Protein AF-A0A7J6PSD4-F1 (afdb_monomer_lite)

Sequence (149 aa):
MKTDYSGWWGWITFVVGRQPLLLIVFIVEVMTLPWEAFIIFFQCRVVAKNMYTNEMINFHRYGHFWRMMATGGLSGVDPEEGRGRVHREFRNPFDKGVKTNCLDFWLGHRENRRRVVAMSDTEKENLTERCALGDREMDQFSGDLHPHQ

Foldseek 3Di:
DDQDLPDPVSVVCCCVVPPVVVVVVVVVCVVCVVVVVVVVVVVLVCLQQLHDPVCVVCVVVDCLQWDFDFPDPDPDDDPPDPDRPTDIDGDDPRNPGRVVSNCCVVVVVNVVVVVLVPDDPVVSVVVSVVVVVVVVVVVVVVVVPDDDD

Secondary structure (DSSP, 8-state):
------SHHHHHHHHHHH-HHHHHHHHHHHHHHHHHHHHHHHHHHHHHTT--HHHHHSGGG-GGGEEEEEE---S---TTS---EEEEEE--TT---HHHHHHHHHTT-TTHHHHHHHS-HHHHHHHHHHHHHHHHHHHHHHHTT----

Radius of gyration: 27.26 Å; chains: 1; bounding box: 62×39×83 Å

Organism: Perkinsus olseni (NCBI:txid32597)

Structure (mmCIF, N/CA/C/O backbone):
data_AF-A0A7J6PSD4-F1
#
_entry.id   AF-A0A7J6PSD4-F1
#
loop_
_atom_site.group_PDB
_atom_site.id
_atom_site.type_symbol
_atom_site.label_atom_id
_atom_site.label_alt_id
_atom_site.label_comp_id
_atom_site.label_asym_id
_atom_site.label_entity_id
_atom_site.label_seq_id
_atom_site.pdbx_PDB_ins_code
_atom_site.Cartn_x
_atom_site.Cartn_y
_atom_site.Cartn_z
_atom_site.occupancy
_atom_site.B_iso_or_equiv
_atom_site.auth_seq_id
_atom_site.auth_comp_id
_atom_site.auth_asym_id
_atom_site.auth_atom_id
_atom_site.pdbx_PDB_model_num
ATOM 1 N N . MET A 1 1 ? -34.708 -3.750 39.331 1.00 53.19 1 MET A N 1
ATOM 2 C CA . MET A 1 1 ? -34.936 -3.550 37.884 1.00 53.19 1 MET A CA 1
ATOM 3 C C . MET A 1 1 ? -33.871 -4.362 37.154 1.00 53.19 1 MET A C 1
ATOM 5 O O . MET A 1 1 ? -32.698 -4.061 37.329 1.00 53.19 1 MET A O 1
ATOM 9 N N . LYS A 1 2 ? -34.230 -5.470 36.491 1.00 57.22 2 LYS A N 1
ATOM 10 C CA . LYS A 1 2 ? -33.269 -6.250 35.691 1.00 57.22 2 LYS A CA 1
ATOM 11 C C . LYS A 1 2 ? -33.124 -5.527 34.355 1.00 57.22 2 LYS A C 1
ATOM 13 O O . LYS A 1 2 ? -34.093 -5.448 33.611 1.00 57.22 2 LYS A O 1
ATOM 18 N N . THR A 1 3 ? -31.969 -4.928 34.107 1.00 66.12 3 THR A N 1
ATOM 19 C CA . THR A 1 3 ? -31.635 -4.372 32.798 1.00 66.12 3 THR A CA 1
ATOM 20 C C . THR A 1 3 ? -31.343 -5.534 31.860 1.00 66.12 3 THR A C 1
ATOM 22 O O . THR A 1 3 ? -30.405 -6.298 32.078 1.00 66.12 3 THR A O 1
ATOM 25 N N . ASP A 1 4 ? -32.207 -5.712 30.867 1.00 74.44 4 ASP A N 1
ATOM 26 C CA . ASP A 1 4 ? -32.045 -6.733 29.841 1.00 74.44 4 ASP A CA 1
ATOM 27 C C . ASP A 1 4 ? -30.996 -6.241 28.834 1.00 74.44 4 ASP A C 1
ATOM 29 O O . ASP A 1 4 ? -31.201 -5.243 28.141 1.00 74.44 4 ASP A O 1
ATOM 33 N N . TYR A 1 5 ? -29.833 -6.893 28.803 1.00 70.81 5 TYR A N 1
ATOM 34 C CA . TYR A 1 5 ? -28.690 -6.491 27.970 1.00 70.81 5 TYR A CA 1
ATOM 35 C C . TYR A 1 5 ? -28.578 -7.299 26.668 1.00 70.81 5 TYR A C 1
ATOM 37 O O . TYR A 1 5 ? -27.545 -7.269 26.008 1.00 70.81 5 TYR A O 1
ATOM 45 N N . SER A 1 6 ? -29.625 -8.039 26.298 1.00 81.12 6 SER A N 1
ATOM 46 C CA . SER A 1 6 ? -29.607 -8.985 25.174 1.00 81.12 6 SER A CA 1
ATOM 47 C C . SER A 1 6 ? -29.563 -8.326 23.788 1.00 81.12 6 SER A C 1
ATOM 49 O O . SER A 1 6 ? -29.225 -8.986 22.809 1.00 81.12 6 SER A O 1
ATOM 51 N N . GLY A 1 7 ? -29.866 -7.028 23.688 1.00 84.56 7 GLY A N 1
ATOM 52 C CA . GLY A 1 7 ? -29.807 -6.262 22.440 1.00 84.56 7 GLY A CA 1
ATOM 53 C C . GLY A 1 7 ? -28.544 -5.410 22.295 1.00 84.56 7 GLY A C 1
ATOM 54 O O . GLY A 1 7 ? -27.875 -5.090 23.275 1.00 84.56 7 GLY A O 1
ATOM 55 N N . TRP A 1 8 ? -28.273 -4.951 21.068 1.00 85.44 8 TRP A N 1
ATOM 56 C CA . TRP A 1 8 ? -27.168 -4.030 20.744 1.00 85.44 8 TRP A CA 1
ATOM 57 C C . TRP A 1 8 ? -27.182 -2.806 21.688 1.00 85.44 8 TRP A C 1
ATOM 59 O O . TRP A 1 8 ? -26.218 -2.534 22.395 1.00 85.44 8 TRP A O 1
ATOM 69 N N . TRP A 1 9 ? -28.328 -2.147 21.864 1.00 86.06 9 TRP A N 1
ATOM 70 C CA . TRP A 1 9 ? -28.460 -1.028 22.811 1.00 86.06 9 TRP A CA 1
ATOM 71 C C . TRP A 1 9 ? -28.160 -1.398 24.276 1.00 86.06 9 TRP A C 1
ATOM 73 O O . TRP A 1 9 ? -27.622 -0.587 25.033 1.00 86.06 9 TRP A O 1
ATOM 83 N N . GLY A 1 10 ? -28.447 -2.639 24.670 1.00 86.12 10 GLY A N 1
ATOM 84 C CA . GLY A 1 10 ? -28.070 -3.187 25.970 1.00 86.12 10 GLY A CA 1
ATOM 85 C C . GLY A 1 10 ? -26.553 -3.288 26.123 1.00 86.12 10 GLY A C 1
ATOM 86 O O . GLY A 1 10 ? -25.994 -2.825 27.114 1.00 86.12 10 GLY A O 1
ATOM 87 N N . TRP A 1 11 ? -25.863 -3.798 25.106 1.00 84.44 11 TRP A N 1
ATOM 88 C CA . TRP A 1 11 ? -24.404 -3.847 25.105 1.00 84.44 11 TRP A CA 1
ATOM 89 C C . TRP A 1 11 ? -23.772 -2.445 25.206 1.00 84.44 11 TRP A C 1
ATOM 91 O O . TRP A 1 11 ? -22.890 -2.249 26.038 1.00 84.44 11 TRP A O 1
ATOM 101 N N . ILE A 1 12 ? -24.270 -1.443 24.461 1.00 84.94 12 ILE A N 1
ATOM 102 C CA . ILE A 1 12 ? -23.753 -0.052 24.533 1.00 84.94 12 ILE A CA 1
ATOM 103 C C . ILE A 1 12 ? -23.862 0.491 25.949 1.00 84.94 12 ILE A C 1
ATOM 105 O O . ILE A 1 12 ? -22.893 0.989 26.518 1.00 84.94 12 ILE A O 1
ATOM 109 N N . THR A 1 13 ? -25.060 0.402 26.522 1.00 85.56 13 THR A N 1
ATOM 110 C CA . THR A 1 13 ? -25.341 0.954 27.850 1.00 85.56 13 THR A CA 1
ATOM 111 C C . THR A 1 13 ? -24.556 0.230 28.943 1.00 85.56 13 THR A C 1
ATOM 113 O O . THR A 1 13 ? -24.109 0.867 29.898 1.00 85.56 13 THR A O 1
ATOM 116 N N . PHE A 1 14 ? -24.312 -1.074 28.784 1.00 85.25 14 PHE A N 1
ATOM 117 C CA . PHE A 1 14 ? -23.437 -1.846 29.662 1.00 85.25 14 PHE A CA 1
ATOM 118 C C . PHE A 1 14 ? -21.975 -1.387 29.576 1.00 85.25 14 PHE A C 1
ATOM 120 O O . PHE A 1 14 ? -21.363 -1.117 30.610 1.00 85.25 14 PHE A O 1
ATOM 127 N N . VAL A 1 15 ? -21.425 -1.258 28.365 1.00 85.94 15 VAL A N 1
ATOM 128 C CA . VAL A 1 15 ? -20.028 -0.851 28.144 1.00 85.94 15 VAL A CA 1
ATOM 129 C C . VAL A 1 15 ? -19.780 0.567 28.656 1.00 85.94 15 VAL A C 1
ATOM 131 O O . VAL A 1 15 ? -18.850 0.780 29.433 1.00 85.94 15 VAL A O 1
ATOM 134 N N . VAL A 1 16 ? -20.654 1.517 28.311 1.00 85.56 16 VAL A N 1
ATOM 135 C CA . VAL A 1 16 ? -20.557 2.914 28.767 1.00 85.56 16 VAL A CA 1
ATOM 136 C C . VAL A 1 16 ? -20.688 3.011 30.290 1.00 85.56 16 VAL A C 1
ATOM 138 O O . VAL A 1 16 ? -19.944 3.752 30.926 1.00 85.56 16 VAL A O 1
ATOM 141 N N . GLY A 1 17 ? -21.619 2.262 30.889 1.00 86.25 17 GLY A N 1
ATOM 142 C CA . GLY A 1 17 ? -21.922 2.373 32.316 1.00 86.25 17 GLY A CA 1
ATOM 143 C C . GLY A 1 17 ? -20.980 1.602 33.244 1.00 86.25 17 GLY A C 1
ATOM 144 O O . GLY A 1 17 ? -20.852 1.970 34.410 1.00 86.25 17 GLY A O 1
ATOM 145 N N . ARG A 1 18 ? -20.347 0.518 32.774 1.00 87.81 18 ARG A N 1
ATOM 146 C CA . ARG A 1 18 ? -19.558 -0.384 33.636 1.00 87.81 18 ARG A CA 1
ATOM 147 C C . ARG A 1 18 ? -18.109 -0.579 33.221 1.00 87.81 18 ARG A C 1
ATOM 149 O O . ARG A 1 18 ? -17.328 -1.053 34.042 1.00 87.81 18 ARG A O 1
ATOM 156 N N . GLN A 1 19 ? -17.737 -0.250 31.986 1.00 89.62 19 GLN A N 1
ATOM 157 C CA . GLN A 1 19 ? -16.403 -0.538 31.452 1.00 89.62 19 GLN A CA 1
ATOM 158 C C . GLN A 1 19 ? -15.846 0.655 30.655 1.00 89.62 19 GLN A C 1
ATOM 160 O O . GLN A 1 19 ? -15.624 0.547 29.448 1.00 89.62 19 GLN A O 1
ATOM 165 N N . PRO A 1 20 ? -15.549 1.792 31.320 1.00 88.12 20 PRO A N 1
ATOM 166 C CA . PRO A 1 20 ? -15.073 3.001 30.643 1.00 88.12 20 PRO A CA 1
ATOM 167 C C . PRO A 1 20 ? -13.737 2.794 29.914 1.00 88.12 20 PRO A C 1
ATOM 169 O O . PRO A 1 20 ? -13.503 3.402 28.875 1.00 88.12 20 PRO A O 1
ATOM 172 N N . LEU A 1 21 ? -12.876 1.893 30.402 1.00 92.12 21 LEU A N 1
ATOM 173 C CA . LEU A 1 21 ? -11.639 1.528 29.703 1.00 92.12 21 LEU A CA 1
ATOM 174 C C . LEU A 1 21 ? -11.916 0.854 28.354 1.00 92.12 21 LEU A C 1
ATOM 176 O O . LEU A 1 21 ? -11.249 1.166 27.373 1.00 92.12 21 LEU A O 1
ATOM 180 N N . LEU A 1 22 ? -12.918 -0.026 28.286 1.00 90.00 22 LEU A N 1
ATOM 181 C CA . LEU A 1 22 ? -13.288 -0.706 27.045 1.00 90.00 22 LEU A CA 1
ATOM 182 C C . LEU A 1 22 ? -13.881 0.282 26.033 1.00 90.00 22 LEU A C 1
ATOM 184 O O . LEU A 1 22 ? -13.601 0.175 24.844 1.00 90.00 22 LEU A O 1
ATOM 188 N N . LEU A 1 23 ? -14.621 1.288 26.511 1.00 88.69 23 LEU A N 1
ATOM 189 C CA . LEU A 1 23 ? -15.088 2.401 25.684 1.00 88.69 23 LEU A CA 1
ATOM 190 C C . LEU A 1 23 ? -13.919 3.196 25.080 1.00 88.69 23 LEU A C 1
ATOM 192 O O . LEU A 1 23 ? -13.942 3.496 23.892 1.00 88.69 23 LEU A O 1
ATOM 196 N N . ILE A 1 24 ? -12.893 3.521 25.876 1.00 92.75 24 ILE A N 1
ATOM 197 C CA . ILE A 1 24 ? -11.708 4.252 25.395 1.00 92.75 24 ILE A CA 1
ATOM 198 C C . ILE A 1 24 ? -10.971 3.435 24.334 1.00 92.75 24 ILE A C 1
ATOM 200 O O . ILE A 1 24 ? -10.664 3.970 23.274 1.00 92.75 24 ILE A O 1
ATOM 204 N N . VAL A 1 25 ? -10.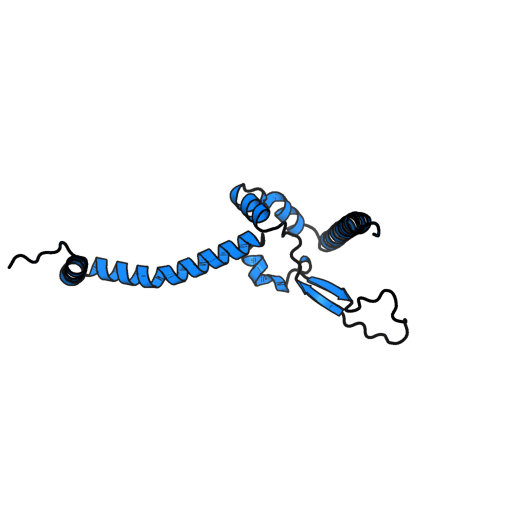733 2.145 24.590 1.00 94.81 25 VAL A N 1
ATOM 205 C CA . VAL A 1 25 ? -10.109 1.242 23.610 1.00 94.81 25 VAL A CA 1
ATOM 206 C C . VAL A 1 25 ? -10.932 1.201 22.325 1.00 94.81 25 VAL A C 1
ATOM 208 O O . VAL A 1 25 ? -10.380 1.380 21.249 1.00 94.81 25 VAL A O 1
ATOM 211 N N . PHE A 1 26 ? -12.255 1.056 22.428 1.00 91.56 26 PHE A N 1
ATOM 212 C CA . PHE A 1 26 ? -13.138 1.060 21.264 1.00 91.56 26 PHE A CA 1
ATOM 213 C C . PHE A 1 26 ? -13.054 2.366 20.463 1.00 91.56 26 PHE A C 1
ATOM 215 O O . PHE A 1 26 ? -12.974 2.325 19.240 1.00 91.56 26 PHE A O 1
ATOM 222 N N . ILE A 1 27 ? -13.042 3.524 21.130 1.00 93.12 27 ILE A N 1
ATOM 223 C CA . ILE A 1 27 ? -12.898 4.825 20.461 1.00 93.12 27 ILE A CA 1
ATOM 224 C C . ILE A 1 27 ? -11.551 4.913 19.742 1.00 93.12 27 ILE A C 1
ATOM 226 O O . ILE A 1 27 ? -11.513 5.332 18.587 1.00 93.12 27 ILE A O 1
ATOM 230 N N . VAL A 1 28 ? -10.465 4.504 20.403 1.00 96.38 28 VAL A N 1
ATOM 231 C CA . VAL A 1 28 ? -9.128 4.486 19.799 1.00 96.38 28 VAL A CA 1
ATOM 232 C C . VAL A 1 28 ? -9.127 3.604 18.554 1.00 96.38 28 VAL A C 1
ATOM 234 O O . VAL A 1 28 ? -8.739 4.093 17.501 1.00 96.38 28 VAL A O 1
ATOM 237 N N . GLU A 1 29 ? -9.648 2.378 18.639 1.00 95.06 29 GLU A N 1
ATOM 238 C CA . GLU A 1 29 ? -9.738 1.449 17.504 1.00 95.06 29 GLU A CA 1
ATOM 239 C C . GLU A 1 29 ? -10.560 2.023 16.343 1.00 95.06 29 GLU A C 1
ATOM 241 O O . GLU A 1 29 ? -10.135 2.014 15.191 1.00 95.06 29 GLU A O 1
ATOM 246 N N . VAL A 1 30 ? -11.727 2.607 16.623 1.00 95.25 30 VAL A N 1
ATOM 247 C CA . VAL A 1 30 ? -12.558 3.234 15.582 1.00 95.25 30 VAL A CA 1
ATOM 248 C C . VAL A 1 30 ? -11.832 4.402 14.903 1.00 95.25 30 VAL A C 1
ATOM 250 O O . VAL A 1 30 ? -12.050 4.648 13.717 1.00 95.25 30 VAL A O 1
ATOM 253 N N . MET A 1 31 ? -10.958 5.110 15.621 1.00 95.12 31 MET A N 1
ATOM 254 C CA . MET A 1 31 ? -10.150 6.194 15.058 1.00 95.12 31 MET A CA 1
ATOM 255 C C . MET A 1 31 ? -8.905 5.697 14.313 1.00 95.12 31 MET A C 1
ATOM 257 O O . MET A 1 31 ? -8.510 6.323 13.328 1.00 95.12 31 MET A O 1
ATOM 261 N N . THR A 1 32 ? -8.281 4.600 14.748 1.00 96.00 32 THR A N 1
ATOM 262 C CA . THR A 1 32 ? -7.071 4.046 14.118 1.00 96.00 32 THR A CA 1
ATOM 263 C C . THR A 1 32 ? -7.390 3.212 12.882 1.00 96.00 32 THR A C 1
ATOM 265 O O . THR A 1 32 ? -6.659 3.303 11.896 1.00 96.00 32 THR A O 1
ATOM 268 N N . LEU A 1 33 ? -8.509 2.481 12.863 1.00 95.81 33 LEU A N 1
ATOM 269 C CA . LEU A 1 33 ? -8.899 1.602 11.753 1.00 95.81 33 LEU A CA 1
ATOM 270 C C . LEU A 1 33 ? -8.919 2.292 10.372 1.00 95.81 33 LEU A C 1
ATOM 272 O O . LEU A 1 33 ? -8.367 1.725 9.426 1.00 95.81 33 LEU A O 1
ATOM 276 N N . PRO A 1 34 ? -9.488 3.506 10.198 1.00 95.81 34 PRO A N 1
ATOM 277 C CA . PRO A 1 34 ? -9.438 4.206 8.913 1.00 95.81 34 PRO A CA 1
ATOM 278 C C . PRO A 1 34 ? -8.008 4.506 8.454 1.00 95.81 34 PRO A C 1
ATOM 280 O O . PRO A 1 34 ? -7.698 4.418 7.264 1.00 95.81 34 PRO A O 1
ATOM 283 N N . TRP A 1 35 ? -7.131 4.852 9.397 1.00 95.06 35 TRP A N 1
ATOM 284 C CA . TRP A 1 35 ? -5.737 5.174 9.115 1.00 95.06 35 TRP A CA 1
ATOM 285 C C . TRP A 1 35 ? -4.941 3.929 8.716 1.00 95.06 35 TRP A C 1
ATOM 287 O O . TRP A 1 35 ? -4.208 3.939 7.726 1.00 95.06 35 TRP A O 1
ATOM 297 N N . GLU A 1 36 ? -5.138 2.825 9.430 1.00 96.25 36 GLU A N 1
ATOM 298 C CA . GLU A 1 36 ? -4.531 1.539 9.094 1.00 96.25 36 GLU A CA 1
ATOM 299 C C . GLU A 1 36 ? -5.009 1.027 7.735 1.00 96.25 36 GLU A C 1
ATOM 301 O O . GLU A 1 36 ? -4.191 0.625 6.906 1.00 96.25 36 GLU A O 1
ATOM 306 N N . ALA A 1 37 ? -6.311 1.124 7.450 1.00 95.19 37 ALA A N 1
ATOM 307 C CA . ALA A 1 37 ? -6.872 0.757 6.154 1.00 95.19 37 ALA A CA 1
ATOM 308 C C . ALA A 1 37 ? -6.241 1.566 5.008 1.00 95.19 37 ALA A C 1
ATOM 310 O O . ALA A 1 37 ? -5.915 1.006 3.957 1.00 95.19 37 ALA A O 1
ATOM 311 N N . PHE A 1 38 ? -6.009 2.866 5.219 1.00 95.38 38 PHE A N 1
ATOM 312 C CA . PHE A 1 38 ? -5.314 3.716 4.255 1.00 95.38 38 PHE A CA 1
ATOM 313 C C . PHE A 1 38 ? -3.874 3.246 4.009 1.00 95.38 38 PHE A C 1
ATOM 315 O O . PHE A 1 38 ? -3.458 3.114 2.854 1.00 95.38 38 PHE A O 1
ATOM 322 N N . ILE A 1 39 ? -3.124 2.936 5.072 1.00 94.50 39 ILE A N 1
ATOM 323 C CA . ILE A 1 39 ? -1.752 2.422 4.958 1.00 94.50 39 ILE A CA 1
ATOM 324 C C . ILE A 1 39 ? -1.737 1.082 4.221 1.00 94.50 39 ILE A C 1
ATOM 326 O O . ILE A 1 39 ? -0.935 0.905 3.305 1.00 94.50 39 ILE A O 1
ATOM 330 N N . ILE A 1 40 ? -2.623 0.151 4.576 1.00 94.88 40 ILE A N 1
ATOM 331 C CA . ILE A 1 40 ? -2.717 -1.163 3.929 1.00 94.88 40 ILE A CA 1
ATOM 332 C C . ILE A 1 40 ? -3.000 -0.992 2.438 1.00 94.88 40 ILE A C 1
ATOM 334 O O . ILE A 1 40 ? -2.268 -1.533 1.611 1.00 94.88 40 ILE A O 1
ATOM 338 N N . PHE A 1 41 ? -3.996 -0.180 2.077 1.00 94.88 41 PHE A N 1
ATOM 339 C CA . PHE A 1 41 ? -4.312 0.110 0.679 1.00 94.88 41 PHE A CA 1
ATOM 340 C C . PHE A 1 41 ? -3.104 0.673 -0.077 1.00 94.88 41 PHE A C 1
ATOM 342 O O . PHE A 1 41 ? -2.803 0.263 -1.204 1.00 94.88 41 PHE A O 1
ATOM 349 N N . PHE A 1 42 ? -2.377 1.591 0.553 1.00 93.25 42 PHE A N 1
ATOM 350 C CA . PHE A 1 42 ? -1.183 2.186 -0.021 1.00 93.25 42 PHE A CA 1
ATOM 351 C C . PHE A 1 42 ? -0.070 1.158 -0.249 1.00 93.25 42 PHE A C 1
ATOM 353 O O . PHE A 1 42 ? 0.496 1.091 -1.342 1.00 93.25 42 PHE A O 1
ATOM 360 N N . GLN A 1 43 ? 0.196 0.301 0.739 1.00 92.69 43 GLN A N 1
ATOM 361 C CA . GLN A 1 43 ? 1.170 -0.783 0.617 1.00 92.69 43 GLN A CA 1
ATOM 362 C C . GLN A 1 43 ? 0.759 -1.785 -0.465 1.00 92.69 43 GLN A C 1
ATOM 364 O O . GLN A 1 43 ? 1.590 -2.174 -1.283 1.00 92.69 43 GLN A O 1
ATOM 369 N N . CYS A 1 44 ? -0.526 -2.135 -0.560 1.00 92.00 44 CYS A N 1
ATOM 370 C CA . CYS A 1 44 ? -1.040 -2.985 -1.631 1.00 92.00 44 CYS A CA 1
ATOM 371 C C . CYS A 1 44 ? -0.790 -2.372 -3.016 1.00 92.00 44 CYS A C 1
ATOM 373 O O . CYS A 1 44 ? -0.369 -3.083 -3.927 1.00 92.00 44 CYS A O 1
ATOM 375 N N . ARG A 1 45 ? -0.974 -1.054 -3.187 1.00 91.25 45 ARG A N 1
ATOM 376 C CA . ARG A 1 45 ? -0.652 -0.365 -4.452 1.00 91.25 45 ARG A CA 1
ATOM 377 C C . ARG A 1 45 ? 0.837 -0.416 -4.780 1.00 91.25 45 ARG A C 1
ATOM 379 O O . ARG A 1 45 ? 1.199 -0.625 -5.936 1.00 91.25 45 ARG A O 1
ATOM 386 N N . VAL A 1 46 ? 1.696 -0.221 -3.784 1.00 90.19 46 VAL A N 1
ATOM 387 C CA . VAL A 1 46 ? 3.155 -0.282 -3.945 1.00 90.19 46 VAL A CA 1
ATOM 388 C C . VAL A 1 46 ? 3.604 -1.702 -4.314 1.00 90.19 46 VAL A C 1
ATOM 390 O O . VAL A 1 46 ? 4.412 -1.876 -5.228 1.00 90.19 46 VAL A O 1
ATOM 393 N N . VAL A 1 47 ? 3.016 -2.726 -3.686 1.00 90.31 47 VAL A N 1
ATOM 394 C CA . VAL A 1 47 ? 3.237 -4.138 -4.030 1.00 90.31 47 VAL A CA 1
ATOM 395 C C . VAL A 1 47 ? 2.757 -4.452 -5.444 1.00 90.31 47 VAL A C 1
ATOM 397 O O . VAL A 1 47 ? 3.503 -5.071 -6.199 1.00 90.31 47 VAL A O 1
ATOM 400 N N . ALA A 1 48 ? 1.573 -3.971 -5.829 1.00 90.00 48 ALA A N 1
ATOM 401 C CA . ALA A 1 48 ? 1.003 -4.181 -7.158 1.00 90.00 48 ALA A CA 1
ATOM 402 C C . ALA A 1 48 ? 1.863 -3.583 -8.277 1.00 90.00 48 ALA A C 1
ATOM 404 O O . ALA A 1 48 ? 1.900 -4.140 -9.368 1.00 90.00 48 ALA A O 1
ATOM 405 N N . LYS A 1 49 ? 2.580 -2.487 -8.003 1.00 87.00 49 LYS A N 1
ATOM 406 C CA . LYS A 1 49 ? 3.558 -1.883 -8.921 1.00 87.00 49 LYS A CA 1
ATOM 407 C C . LYS A 1 49 ? 4.966 -2.462 -8.773 1.00 87.00 49 LYS A C 1
ATOM 409 O O . LYS A 1 49 ? 5.884 -1.973 -9.413 1.00 87.00 49 LYS A O 1
ATOM 414 N N . ASN A 1 50 ? 5.173 -3.446 -7.898 1.00 87.88 50 ASN A N 1
ATOM 415 C CA . ASN A 1 50 ? 6.493 -3.974 -7.556 1.00 87.88 50 ASN A CA 1
ATOM 416 C C . ASN A 1 50 ? 7.520 -2.871 -7.244 1.00 87.88 50 ASN A C 1
ATOM 418 O O . ASN A 1 50 ? 8.626 -2.880 -7.779 1.00 87.88 50 ASN A O 1
ATOM 422 N N . MET A 1 51 ? 7.140 -1.894 -6.418 1.00 85.12 51 MET A N 1
ATOM 423 C CA . MET A 1 51 ? 8.015 -0.820 -5.934 1.00 85.12 51 MET A CA 1
ATOM 424 C C . MET A 1 51 ? 8.277 -0.965 -4.434 1.00 85.12 51 MET A C 1
ATOM 426 O O . MET A 1 51 ? 7.537 -1.649 -3.728 1.00 85.12 51 MET A O 1
ATOM 430 N N . TYR A 1 52 ? 9.329 -0.316 -3.935 1.00 86.00 52 TYR A N 1
ATOM 431 C CA . TYR A 1 52 ? 9.500 -0.091 -2.498 1.00 86.00 52 TYR A CA 1
ATOM 432 C C . TYR A 1 52 ? 8.983 1.293 -2.102 1.00 86.00 52 TYR A C 1
ATOM 434 O O . TYR A 1 52 ? 9.021 2.228 -2.899 1.00 86.00 52 TYR A O 1
ATOM 442 N N . THR A 1 53 ? 8.575 1.464 -0.842 1.00 85.69 53 THR A N 1
ATOM 443 C CA . THR A 1 53 ? 8.155 2.772 -0.307 1.00 85.69 53 THR A CA 1
ATOM 444 C C . THR A 1 53 ? 9.240 3.831 -0.493 1.00 85.69 53 THR A C 1
ATOM 446 O O . THR A 1 53 ? 8.944 4.943 -0.917 1.00 85.69 53 THR A O 1
ATOM 449 N N . ASN A 1 54 ? 10.508 3.469 -0.252 1.00 86.19 54 ASN A N 1
ATOM 450 C CA . ASN A 1 54 ? 11.642 4.372 -0.456 1.00 86.19 54 ASN A CA 1
ATOM 451 C C . ASN A 1 54 ? 11.740 4.841 -1.916 1.00 86.19 54 ASN A C 1
ATOM 453 O O . ASN A 1 54 ? 11.950 6.017 -2.177 1.00 86.19 54 ASN A O 1
ATOM 457 N N . GLU A 1 55 ? 11.524 3.942 -2.874 1.00 82.19 55 GLU A N 1
ATOM 458 C CA . GLU A 1 55 ? 11.566 4.276 -4.300 1.00 82.19 55 GLU A CA 1
ATOM 459 C C . GLU A 1 55 ? 10.379 5.101 -4.744 1.00 82.19 55 GLU A C 1
ATOM 461 O O . GLU A 1 55 ? 10.530 5.976 -5.577 1.00 82.19 55 GLU A O 1
ATOM 466 N N . MET A 1 56 ? 9.205 4.843 -4.180 1.00 85.12 56 MET A N 1
ATOM 467 C CA . MET A 1 56 ? 8.012 5.619 -4.471 1.00 85.12 56 MET A CA 1
ATOM 468 C C . MET A 1 56 ? 8.093 7.033 -3.875 1.00 85.12 56 MET A C 1
ATOM 470 O O . MET A 1 56 ? 7.566 7.958 -4.477 1.00 85.12 56 MET A O 1
ATOM 474 N N . ILE A 1 57 ? 8.775 7.235 -2.743 1.00 85.56 57 ILE A N 1
ATOM 475 C CA . ILE A 1 57 ? 9.036 8.576 -2.186 1.00 85.56 57 ILE A CA 1
ATOM 476 C C . ILE A 1 57 ? 10.161 9.274 -2.968 1.00 85.56 57 ILE A C 1
ATOM 478 O O . ILE A 1 57 ? 10.037 10.435 -3.354 1.00 85.56 57 ILE A O 1
ATOM 482 N N . ASN A 1 58 ? 11.244 8.553 -3.262 1.00 85.00 58 ASN A N 1
ATOM 483 C CA . ASN A 1 58 ? 12.433 9.087 -3.928 1.00 85.00 58 ASN A CA 1
ATOM 484 C C . ASN A 1 58 ? 12.455 8.837 -5.444 1.00 85.00 58 ASN A C 1
ATOM 486 O O . ASN A 1 58 ? 13.519 8.872 -6.057 1.00 85.00 58 ASN A O 1
ATOM 490 N N . PHE A 1 59 ? 11.299 8.624 -6.079 1.00 81.12 59 PHE A N 1
ATOM 491 C CA . PHE A 1 59 ? 11.217 8.262 -7.503 1.00 81.12 59 PHE A CA 1
ATOM 492 C C . PHE A 1 59 ? 11.849 9.319 -8.418 1.00 81.12 59 PHE A C 1
ATOM 494 O O . PHE A 1 59 ? 12.431 8.996 -9.450 1.00 81.12 59 PHE A O 1
ATOM 501 N N . HIS A 1 60 ? 11.798 10.588 -8.007 1.00 77.62 60 HIS A N 1
ATOM 502 C CA . HIS A 1 60 ? 12.416 11.709 -8.712 1.00 77.62 60 HIS A CA 1
ATOM 503 C C . HIS A 1 60 ? 13.953 11.619 -8.767 1.00 77.62 60 HIS A C 1
ATOM 505 O O . HIS A 1 60 ? 14.561 12.166 -9.681 1.00 77.62 60 HIS A O 1
ATOM 511 N N . ARG A 1 61 ? 14.587 10.935 -7.804 1.00 79.12 61 ARG A N 1
ATOM 512 C CA . ARG A 1 61 ? 16.048 10.793 -7.712 1.00 79.12 61 ARG A CA 1
ATOM 513 C C . ARG A 1 61 ? 16.584 9.676 -8.607 1.00 79.12 61 ARG A C 1
ATOM 515 O O . ARG A 1 61 ? 17.754 9.684 -8.978 1.00 79.12 61 ARG A O 1
ATOM 522 N N . TYR A 1 62 ? 15.750 8.696 -8.929 1.00 76.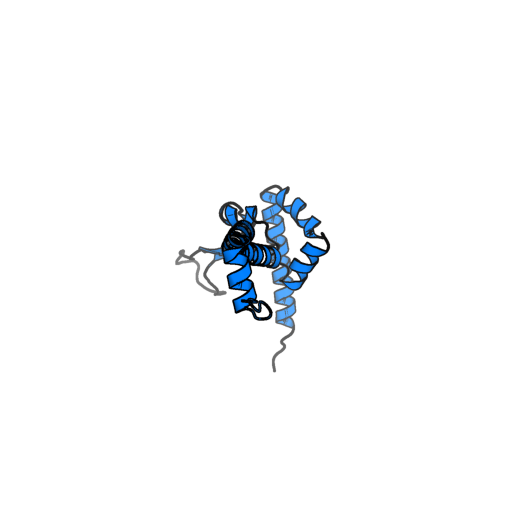00 62 TYR A N 1
ATOM 523 C CA . TYR A 1 62 ? 16.170 7.496 -9.636 1.00 76.00 62 TYR A CA 1
ATOM 524 C C . TYR A 1 62 ? 16.002 7.665 -11.148 1.00 76.00 62 TYR A C 1
ATOM 526 O O . TYR A 1 62 ? 14.893 7.586 -11.670 1.00 76.00 62 TYR A O 1
ATOM 534 N N . GLY A 1 63 ? 17.119 7.855 -11.861 1.00 69.12 63 GLY A N 1
ATOM 535 C CA . GLY A 1 63 ? 17.129 8.053 -13.318 1.00 69.12 63 GLY A CA 1
ATOM 536 C C . GLY A 1 63 ? 16.487 6.910 -14.114 1.00 69.12 63 GLY A C 1
ATOM 537 O O . GLY A 1 63 ? 15.842 7.161 -15.123 1.00 69.12 63 GLY A O 1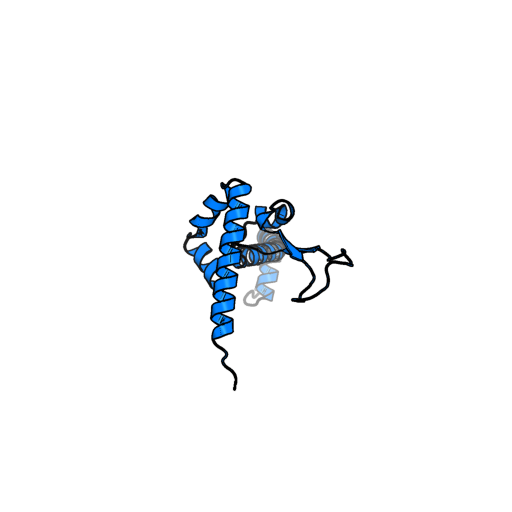
ATOM 538 N N . HIS A 1 64 ? 16.553 5.673 -13.610 1.00 72.50 64 HIS A N 1
ATOM 539 C CA . HIS A 1 64 ? 15.980 4.491 -14.267 1.00 72.50 64 HIS A CA 1
ATOM 540 C C . HIS A 1 64 ? 14.443 4.477 -14.341 1.00 72.50 64 HIS A C 1
ATOM 542 O O . HIS A 1 64 ? 13.882 3.629 -15.030 1.00 72.50 64 HIS A O 1
ATOM 548 N N . PHE A 1 65 ? 13.753 5.387 -13.644 1.00 77.31 65 PHE A N 1
ATOM 549 C CA . PHE A 1 65 ? 12.304 5.554 -13.785 1.00 77.31 65 PHE A CA 1
ATOM 550 C C . PHE A 1 65 ? 11.903 6.565 -14.861 1.00 77.31 65 PHE A C 1
ATOM 552 O O . PHE A 1 65 ? 10.722 6.657 -15.192 1.00 77.31 65 PHE A O 1
ATOM 559 N N . TRP A 1 66 ? 12.850 7.338 -15.394 1.00 75.31 66 TRP A N 1
ATOM 560 C CA . TRP A 1 66 ? 12.566 8.441 -16.305 1.00 75.31 66 TRP A CA 1
ATOM 561 C C . TRP A 1 66 ? 13.109 8.126 -17.687 1.00 75.31 66 TRP A C 1
ATOM 563 O O . TRP A 1 66 ? 14.320 8.096 -17.899 1.00 75.31 66 TRP A O 1
ATOM 573 N N . ARG A 1 67 ? 12.210 7.936 -18.652 1.00 69.00 67 ARG A N 1
ATOM 574 C CA . ARG A 1 67 ? 12.596 7.798 -20.055 1.00 69.00 67 ARG A CA 1
ATOM 575 C C . ARG A 1 67 ? 12.382 9.127 -20.766 1.00 69.00 67 ARG A C 1
ATOM 577 O O . ARG A 1 67 ? 11.301 9.708 -20.694 1.00 69.00 67 ARG A O 1
ATOM 584 N N . MET A 1 68 ? 13.418 9.612 -21.442 1.00 65.81 68 MET A N 1
ATOM 585 C CA . MET A 1 68 ? 13.306 10.765 -22.332 1.00 65.81 68 MET A CA 1
ATOM 586 C C . MET A 1 68 ? 12.660 10.280 -23.629 1.00 65.81 68 MET A C 1
ATOM 588 O O . MET A 1 68 ? 13.275 9.519 -24.373 1.00 65.81 68 MET A O 1
ATOM 592 N N . MET A 1 69 ? 11.416 10.675 -23.888 1.00 59.69 69 MET A N 1
ATOM 593 C CA . MET A 1 69 ? 10.768 10.440 -25.174 1.00 59.69 69 MET A CA 1
ATOM 594 C C . MET A 1 69 ? 10.803 11.723 -25.997 1.00 59.69 69 MET A C 1
ATOM 596 O O . MET A 1 69 ? 10.484 12.809 -25.508 1.00 59.69 69 MET A O 1
ATOM 600 N N . ALA A 1 70 ? 11.196 11.607 -27.263 1.00 56.91 70 ALA A N 1
ATOM 601 C CA . ALA A 1 70 ? 10.976 12.674 -28.223 1.00 56.91 70 ALA A CA 1
ATOM 602 C C . ALA A 1 70 ? 9.470 12.733 -28.510 1.00 56.91 70 ALA A C 1
ATOM 604 O O . ALA A 1 70 ? 8.888 11.761 -28.991 1.00 56.91 70 ALA A O 1
ATOM 605 N N . THR A 1 71 ? 8.818 13.849 -28.186 1.00 47.94 71 THR A N 1
ATOM 606 C CA . THR A 1 71 ? 7.417 14.060 -28.568 1.00 47.94 71 THR A CA 1
ATOM 607 C C . THR A 1 71 ? 7.403 14.325 -30.067 1.00 47.94 71 THR A C 1
ATOM 609 O O . THR A 1 71 ? 7.690 15.435 -30.508 1.00 47.94 71 THR A O 1
ATOM 612 N N . GLY A 1 72 ? 7.158 13.277 -30.845 1.00 46.06 72 GLY A N 1
ATOM 613 C CA . GLY A 1 72 ? 7.231 13.318 -32.298 1.00 46.06 72 GLY A CA 1
ATOM 614 C C . GLY A 1 72 ? 7.053 11.927 -32.877 1.00 46.06 72 GLY A C 1
ATOM 615 O O . GLY A 1 72 ? 7.985 11.352 -33.426 1.00 46.06 72 GLY A O 1
ATOM 616 N N . GLY A 1 73 ? 5.851 11.370 -32.731 1.00 43.81 73 GLY A N 1
ATOM 617 C CA . GLY A 1 73 ? 5.407 10.277 -33.584 1.00 43.81 73 GLY A CA 1
ATOM 618 C C . GLY A 1 73 ? 5.199 10.807 -34.998 1.00 43.81 73 GLY A C 1
ATOM 619 O O . GLY A 1 73 ? 4.074 11.068 -35.394 1.00 43.81 73 GLY A O 1
ATOM 620 N N . LEU A 1 74 ? 6.280 11.009 -35.739 1.00 44.59 74 LEU A N 1
ATOM 621 C CA . LEU A 1 74 ? 6.250 11.002 -37.190 1.00 44.59 74 LEU A CA 1
ATOM 622 C C . LEU A 1 74 ? 7.604 10.516 -37.677 1.00 44.59 74 LEU A C 1
ATOM 624 O O . LEU A 1 74 ? 8.643 11.125 -37.437 1.00 44.59 74 LEU A O 1
ATOM 628 N N . SER A 1 75 ? 7.545 9.409 -38.404 1.00 47.16 75 SER A N 1
ATOM 629 C CA . SER A 1 75 ? 8.578 8.876 -39.283 1.00 47.16 75 SER A CA 1
ATOM 630 C C . SER A 1 75 ? 8.884 9.832 -40.458 1.00 47.16 75 SER A C 1
ATOM 632 O O . SER A 1 75 ? 8.977 9.403 -41.603 1.00 47.16 75 SER A O 1
ATOM 634 N N . GLY A 1 76 ? 9.002 11.135 -40.201 1.00 45.94 76 GLY A N 1
ATOM 635 C CA . GLY A 1 76 ? 9.161 12.172 -41.213 1.00 45.94 76 GLY A CA 1
ATOM 636 C C . GLY A 1 76 ? 8.722 13.531 -40.683 1.00 45.94 76 GLY A C 1
ATOM 637 O O . GLY A 1 76 ? 7.586 13.935 -40.900 1.00 45.94 76 GLY A O 1
ATOM 638 N N . VAL A 1 77 ? 9.606 14.226 -39.970 1.00 49.22 77 VAL A N 1
ATOM 639 C CA . VAL A 1 77 ? 9.566 15.691 -39.877 1.00 49.22 77 VAL A CA 1
ATOM 640 C C . VAL A 1 77 ? 10.997 16.179 -40.038 1.00 49.22 77 VAL A C 1
ATOM 642 O O . VAL A 1 77 ? 11.910 15.694 -39.368 1.00 49.22 77 VAL A O 1
ATOM 645 N N . ASP A 1 78 ? 11.151 17.076 -41.002 1.00 47.22 78 ASP A N 1
ATOM 646 C CA . ASP A 1 78 ? 12.395 17.572 -41.567 1.00 47.22 78 ASP A CA 1
ATOM 647 C C . ASP A 1 78 ? 13.375 18.160 -40.532 1.00 47.22 78 ASP A C 1
ATOM 649 O O . ASP A 1 78 ? 12.960 18.727 -39.517 1.00 47.22 78 ASP A O 1
ATOM 653 N N . PRO A 1 79 ? 14.695 18.075 -40.790 1.00 51.81 79 PRO A N 1
ATOM 654 C CA . PRO A 1 79 ? 15.740 18.487 -39.853 1.00 51.81 79 PRO A CA 1
ATOM 655 C C . PRO A 1 79 ? 15.896 20.011 -39.664 1.00 51.81 79 PRO A C 1
ATOM 657 O O . PRO A 1 79 ? 16.831 20.428 -38.982 1.00 51.81 79 PRO A O 1
ATOM 660 N N . GLU A 1 80 ? 15.020 20.855 -40.221 1.00 50.75 80 GLU A N 1
ATOM 661 C CA . GLU A 1 80 ? 15.227 22.315 -40.234 1.00 50.75 80 GLU A CA 1
ATOM 662 C C . GLU A 1 80 ? 14.514 23.118 -39.128 1.00 50.75 80 GLU A C 1
ATOM 664 O O . GLU A 1 80 ? 14.947 24.229 -38.832 1.00 50.75 80 GLU A O 1
ATOM 669 N N . GLU A 1 81 ? 13.525 22.576 -38.408 1.00 50.72 81 GLU A N 1
ATOM 670 C CA . GLU A 1 81 ? 12.902 23.283 -37.269 1.00 50.72 81 GLU A CA 1
ATOM 671 C C . GLU A 1 81 ? 13.136 22.543 -35.944 1.00 50.72 81 GLU A C 1
ATOM 673 O O . GLU A 1 81 ? 12.283 21.856 -35.380 1.00 50.72 81 GLU A O 1
ATOM 678 N N . GLY A 1 82 ? 14.360 22.694 -35.433 1.00 48.56 82 GLY A N 1
ATOM 679 C CA . GLY A 1 82 ? 14.905 22.028 -34.247 1.00 48.56 82 GLY A CA 1
ATOM 680 C C . GLY A 1 82 ? 14.273 22.405 -32.899 1.00 48.56 82 GLY A C 1
ATOM 681 O O . GLY A 1 82 ? 14.960 22.899 -32.004 1.00 48.56 82 GLY A O 1
ATOM 682 N N . ARG A 1 83 ? 12.982 22.122 -32.693 1.00 48.41 83 ARG A N 1
ATOM 683 C CA . ARG A 1 83 ? 12.354 22.096 -31.356 1.00 48.41 83 ARG A CA 1
ATOM 684 C C . ARG A 1 83 ? 11.430 20.893 -31.173 1.00 48.41 83 ARG A C 1
ATOM 686 O O . ARG A 1 83 ? 10.249 21.034 -30.861 1.00 48.41 83 ARG A O 1
ATOM 693 N N . GLY A 1 84 ? 11.997 19.692 -31.271 1.00 52.00 84 GLY A N 1
ATOM 694 C CA . GLY A 1 84 ? 11.369 18.500 -30.703 1.00 52.00 84 GLY A CA 1
ATOM 695 C C . GLY A 1 84 ? 11.205 18.678 -29.191 1.00 52.00 84 GLY A C 1
ATOM 696 O O . GLY A 1 84 ? 12.189 18.814 -28.463 1.00 52.00 84 GLY A O 1
ATOM 697 N N . ARG A 1 85 ? 9.963 18.721 -28.693 1.00 53.78 85 ARG A N 1
ATOM 698 C CA . ARG A 1 85 ? 9.711 18.767 -27.245 1.00 53.78 85 ARG A CA 1
ATOM 699 C C . ARG A 1 85 ? 10.075 17.404 -26.663 1.00 53.78 85 ARG A C 1
ATOM 701 O O . ARG A 1 85 ? 9.386 16.419 -26.904 1.00 53.78 85 ARG A O 1
ATOM 708 N N . VAL A 1 86 ? 11.15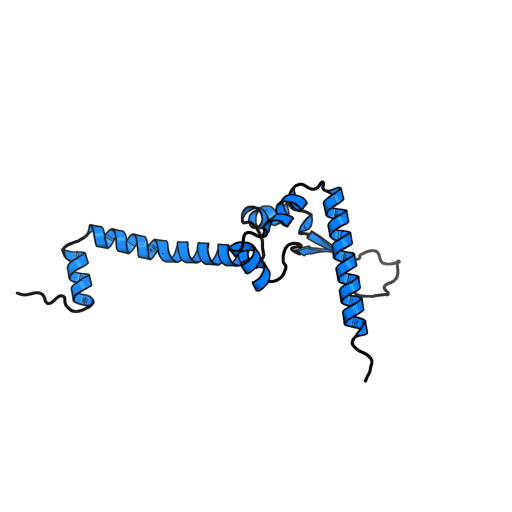4 17.325 -25.895 1.00 58.12 86 VAL A N 1
ATOM 709 C CA . VAL A 1 86 ? 11.482 16.108 -25.142 1.00 58.12 86 VAL A CA 1
ATOM 710 C C . VAL A 1 86 ? 10.558 16.050 -23.927 1.00 58.12 86 VAL A C 1
ATOM 712 O O . VAL A 1 86 ? 10.561 16.970 -23.108 1.00 58.12 86 VAL A O 1
ATOM 715 N N . HIS A 1 87 ? 9.746 14.999 -23.816 1.00 63.81 87 HIS A N 1
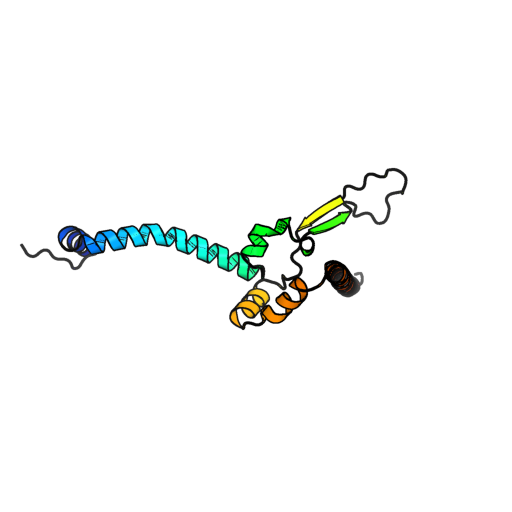ATOM 716 C CA . HIS A 1 87 ? 8.907 14.754 -22.644 1.00 63.81 87 HIS A CA 1
ATOM 717 C C . HIS A 1 87 ? 9.505 13.620 -21.807 1.00 63.81 87 HIS A C 1
ATOM 719 O O . HIS A 1 87 ? 9.991 12.623 -22.340 1.00 63.81 87 HIS A O 1
ATOM 725 N N . ARG A 1 88 ? 9.504 13.787 -20.481 1.00 66.69 88 ARG A N 1
ATOM 726 C CA . ARG A 1 88 ? 9.939 12.756 -19.533 1.00 66.69 88 ARG A CA 1
ATOM 727 C C . ARG A 1 88 ? 8.730 11.943 -19.113 1.00 66.69 88 ARG A C 1
ATOM 729 O O . ARG A 1 88 ? 7.866 12.472 -18.422 1.00 66.69 88 ARG A O 1
ATOM 736 N N . GLU A 1 89 ? 8.696 10.671 -19.487 1.00 76.12 89 GLU A N 1
ATOM 737 C CA . GLU A 1 89 ? 7.650 9.753 -19.046 1.00 76.12 89 GLU A CA 1
ATOM 738 C C . GLU A 1 89 ? 8.159 8.873 -17.900 1.00 76.12 89 GLU A C 1
ATOM 740 O O . GLU A 1 89 ? 9.292 8.378 -17.927 1.00 76.12 89 GLU A O 1
ATOM 745 N N . PHE A 1 90 ? 7.318 8.698 -16.878 1.00 78.38 90 PHE A N 1
ATOM 746 C CA . PHE A 1 90 ? 7.590 7.782 -15.777 1.00 78.38 90 PHE A CA 1
ATOM 747 C C . PHE A 1 90 ? 7.288 6.350 -16.222 1.00 78.38 90 PHE A C 1
ATOM 749 O O . PHE A 1 90 ? 6.133 6.010 -16.481 1.00 78.38 90 PHE A O 1
ATOM 756 N N . ARG A 1 91 ? 8.307 5.491 -16.253 1.00 79.69 91 ARG A N 1
ATOM 757 C CA . ARG A 1 91 ? 8.155 4.063 -16.548 1.00 79.69 91 ARG A CA 1
ATOM 758 C C . ARG A 1 91 ? 8.887 3.243 -15.498 1.00 79.69 91 ARG A C 1
ATOM 760 O O . ARG A 1 91 ? 10.071 3.442 -15.260 1.00 79.69 91 ARG A O 1
ATOM 767 N N . ASN A 1 92 ? 8.180 2.304 -14.874 1.00 80.88 92 ASN A N 1
ATOM 768 C CA . ASN A 1 92 ? 8.776 1.395 -13.904 1.00 80.88 92 ASN A CA 1
ATOM 769 C C . ASN A 1 92 ? 9.315 0.139 -14.611 1.00 80.88 92 ASN A C 1
ATOM 771 O O . ASN A 1 92 ? 8.507 -0.685 -15.039 1.00 80.88 92 ASN A O 1
ATOM 775 N N . PRO A 1 93 ? 10.644 -0.057 -14.706 1.00 74.38 93 PRO A N 1
ATOM 776 C CA . PRO A 1 93 ? 11.224 -1.221 -15.379 1.00 74.38 93 PRO A CA 1
ATOM 777 C C . PRO A 1 93 ? 11.016 -2.533 -14.605 1.00 74.38 93 PRO A C 1
ATOM 779 O O . PRO A 1 93 ? 11.265 -3.610 -15.135 1.00 74.38 93 PRO A O 1
ATOM 782 N N . PHE A 1 94 ? 10.579 -2.461 -13.345 1.00 78.62 94 PHE A N 1
ATOM 783 C CA . PHE A 1 94 ? 10.360 -3.628 -12.491 1.00 78.62 94 PHE A CA 1
ATOM 784 C C . PHE A 1 94 ? 8.901 -4.093 -12.459 1.00 78.62 94 PHE A C 1
ATOM 786 O O . PHE A 1 94 ? 8.598 -5.078 -11.782 1.00 78.62 94 PHE A O 1
ATOM 793 N N . ASP A 1 95 ? 8.001 -3.383 -13.139 1.00 83.44 95 ASP A N 1
ATOM 794 C CA . ASP A 1 95 ? 6.593 -3.752 -13.222 1.00 83.44 95 ASP A CA 1
ATOM 795 C C . ASP A 1 95 ? 6.399 -4.863 -14.264 1.00 83.44 95 ASP A C 1
ATOM 797 O O . ASP A 1 95 ? 6.578 -4.641 -15.459 1.00 83.44 95 ASP A O 1
ATOM 801 N N . LYS A 1 96 ? 6.043 -6.070 -13.806 1.00 83.19 96 LYS A N 1
ATOM 802 C CA . LYS A 1 96 ? 5.747 -7.230 -14.663 1.00 83.19 96 LYS A CA 1
ATOM 803 C C . LYS A 1 96 ? 4.239 -7.479 -14.811 1.00 83.19 96 LYS A C 1
ATOM 805 O O . LYS A 1 96 ? 3.845 -8.513 -15.352 1.00 83.19 96 LYS A O 1
ATOM 810 N N . GLY A 1 97 ? 3.399 -6.582 -14.285 1.00 86.19 97 GLY A N 1
ATOM 811 C CA . GLY A 1 97 ? 1.951 -6.744 -14.157 1.00 86.19 97 GLY A CA 1
ATOM 812 C C . GLY A 1 97 ? 1.491 -7.095 -12.736 1.00 86.19 97 GLY A C 1
ATOM 813 O O . GLY A 1 97 ? 2.193 -7.727 -11.953 1.00 86.19 97 GLY A O 1
ATOM 814 N N . VAL A 1 98 ? 0.261 -6.708 -12.381 1.00 87.75 98 VAL A N 1
ATOM 815 C CA . VAL A 1 98 ? -0.247 -6.785 -10.994 1.00 87.75 98 VAL A CA 1
ATOM 816 C C . VAL A 1 98 ? -0.197 -8.203 -10.412 1.00 87.75 98 VAL A C 1
ATOM 818 O O . VAL A 1 98 ? 0.243 -8.390 -9.280 1.00 87.75 98 VAL A O 1
ATOM 821 N N . LYS A 1 99 ? -0.635 -9.215 -11.173 1.00 90.44 99 LYS A N 1
ATOM 822 C CA . LYS A 1 99 ? -0.700 -10.606 -10.689 1.00 90.44 99 LYS A CA 1
ATOM 823 C C . LYS A 1 99 ? 0.692 -11.167 -10.396 1.00 90.44 99 LYS A C 1
ATOM 825 O O . LYS A 1 99 ? 0.920 -11.701 -9.315 1.00 90.44 99 LYS A O 1
ATOM 830 N N . THR A 1 100 ? 1.613 -11.017 -11.343 1.00 87.44 100 THR A N 1
ATOM 831 C CA . THR A 1 100 ? 3.003 -11.479 -11.238 1.00 87.44 100 THR A CA 1
ATOM 832 C C . THR A 1 100 ? 3.755 -10.715 -10.152 1.00 87.44 100 THR A C 1
ATOM 834 O O . THR A 1 100 ? 4.416 -11.338 -9.335 1.00 87.44 100 THR A O 1
ATOM 837 N N . ASN A 1 101 ? 3.568 -9.398 -10.043 1.00 88.56 101 ASN A N 1
ATOM 838 C CA . ASN A 1 101 ? 4.168 -8.575 -8.987 1.00 88.56 101 ASN A CA 1
ATOM 839 C C . ASN A 1 101 ? 3.717 -8.983 -7.574 1.00 88.56 101 ASN A C 1
ATOM 841 O O . ASN A 1 101 ? 4.525 -9.010 -6.641 1.00 88.56 101 ASN A O 1
ATOM 845 N N . CYS A 1 102 ? 2.429 -9.299 -7.406 1.00 88.88 102 CYS A N 1
ATOM 846 C CA . CYS A 1 102 ? 1.892 -9.794 -6.141 1.00 88.88 102 CYS A CA 1
ATOM 847 C C . CYS A 1 102 ? 2.425 -11.194 -5.816 1.00 88.88 102 CYS A C 1
ATOM 849 O O . CYS A 1 102 ? 2.837 -11.429 -4.683 1.00 88.88 102 CYS A O 1
ATOM 851 N N . LEU A 1 103 ? 2.462 -12.109 -6.791 1.00 90.12 103 LEU A N 1
ATOM 852 C CA . LEU A 1 103 ? 3.047 -13.440 -6.601 1.00 90.12 103 LEU A CA 1
ATOM 853 C C . LEU A 1 103 ? 4.538 -13.351 -6.248 1.00 90.12 103 LEU A C 1
ATOM 855 O O . LEU A 1 103 ? 4.959 -13.983 -5.287 1.00 90.12 103 LEU A O 1
ATOM 859 N N . ASP A 1 104 ? 5.308 -12.503 -6.934 1.00 87.75 104 ASP A N 1
ATOM 860 C CA . ASP A 1 104 ? 6.727 -12.259 -6.643 1.00 87.75 104 ASP A CA 1
ATOM 861 C C . ASP A 1 104 ? 6.934 -11.732 -5.210 1.00 87.75 104 ASP A C 1
ATOM 863 O O . ASP A 1 104 ? 7.925 -12.072 -4.560 1.00 87.75 104 ASP A O 1
ATOM 867 N N . PHE A 1 105 ? 6.008 -10.914 -4.695 1.00 87.69 105 PHE A N 1
ATOM 868 C CA . PHE A 1 105 ? 6.037 -10.446 -3.306 1.00 87.69 105 PHE A CA 1
ATOM 869 C C . PHE A 1 105 ? 5.770 -11.577 -2.310 1.00 87.69 105 PHE A C 1
ATOM 871 O O . PHE A 1 105 ? 6.557 -11.764 -1.384 1.00 87.69 105 PHE A O 1
ATOM 878 N N . TRP A 1 106 ? 4.694 -12.342 -2.509 1.00 87.81 106 TRP A N 1
ATOM 879 C CA . TRP A 1 106 ? 4.288 -13.404 -1.583 1.00 87.81 106 TRP A CA 1
ATOM 880 C C . TRP A 1 106 ? 5.217 -14.622 -1.610 1.00 87.81 106 TRP A C 1
ATOM 882 O O . TRP A 1 106 ? 5.434 -15.246 -0.577 1.00 87.81 106 TRP A O 1
ATOM 892 N N . LEU A 1 107 ? 5.798 -14.939 -2.769 1.00 87.94 107 LEU A N 1
ATOM 893 C CA . LEU A 1 107 ? 6.738 -16.048 -2.953 1.00 87.94 107 LEU A CA 1
ATOM 894 C C . LEU A 1 107 ? 8.196 -15.647 -2.680 1.00 87.94 107 LEU A C 1
ATOM 896 O O . LEU A 1 107 ? 9.096 -16.462 -2.869 1.00 87.94 107 LEU A O 1
ATOM 900 N N . GLY A 1 108 ? 8.465 -14.397 -2.287 1.00 80.94 108 GLY A N 1
ATOM 901 C CA . GLY A 1 108 ? 9.812 -13.924 -1.953 1.00 80.94 108 GLY A CA 1
ATOM 902 C C . GLY A 1 108 ? 10.778 -13.786 -3.140 1.00 80.94 108 GLY A C 1
ATOM 903 O O . GLY A 1 108 ? 11.960 -13.528 -2.933 1.00 80.94 108 GLY A O 1
ATOM 904 N N . HIS A 1 109 ? 10.303 -13.883 -4.384 1.00 76.38 109 HIS A N 1
ATOM 905 C CA . HIS A 1 109 ? 11.120 -13.920 -5.608 1.00 76.38 109 HIS A CA 1
ATOM 906 C C . HIS A 1 109 ? 11.593 -12.535 -6.108 1.00 76.38 109 HIS A C 1
ATOM 908 O O . HIS A 1 109 ? 11.933 -12.345 -7.277 1.00 76.38 109 HIS A O 1
ATOM 914 N N . ARG A 1 110 ? 11.694 -11.533 -5.225 1.00 70.06 110 ARG A N 1
ATOM 915 C CA . ARG A 1 110 ? 12.169 -10.173 -5.572 1.00 70.06 110 ARG A CA 1
ATOM 916 C C . ARG A 1 110 ? 13.697 -10.067 -5.777 1.00 70.06 110 ARG A C 1
ATOM 918 O O . ARG A 1 110 ? 14.243 -8.963 -5.806 1.00 70.06 110 ARG A O 1
ATOM 925 N N . GLU A 1 111 ? 14.403 -11.185 -5.938 1.00 63.34 111 GLU A N 1
ATOM 926 C CA . GLU A 1 111 ? 15.874 -11.277 -5.921 1.00 63.34 111 GLU A CA 1
ATOM 927 C C . GLU A 1 111 ? 16.580 -10.484 -7.033 1.00 63.34 111 GLU A C 1
ATOM 929 O O . GLU A 1 111 ? 17.615 -9.862 -6.784 1.00 63.34 111 GLU A O 1
ATOM 934 N N . ASN A 1 112 ? 15.998 -10.409 -8.235 1.00 57.94 112 ASN A N 1
ATOM 935 C CA . ASN A 1 112 ? 16.612 -9.700 -9.369 1.00 57.94 112 ASN A CA 1
ATOM 936 C C . ASN A 1 11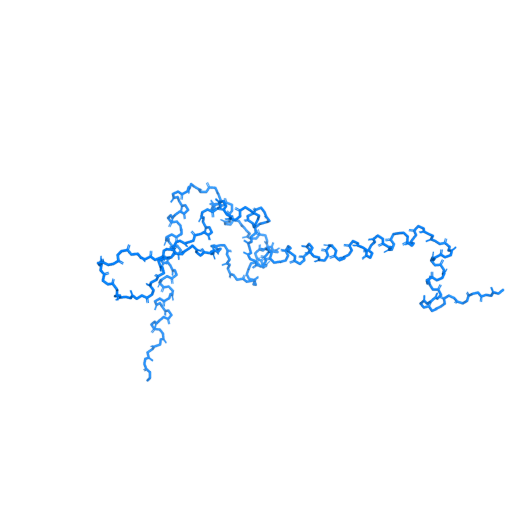2 ? 16.749 -8.182 -9.151 1.00 57.94 112 ASN A C 1
ATOM 938 O O . ASN A 1 112 ? 17.557 -7.527 -9.807 1.00 57.94 112 ASN A O 1
ATOM 942 N N . ARG A 1 113 ? 16.009 -7.610 -8.196 1.00 61.69 113 ARG A N 1
ATOM 943 C CA . ARG A 1 113 ? 15.952 -6.162 -7.959 1.00 61.69 113 ARG A CA 1
ATOM 944 C C . ARG A 1 113 ? 17.176 -5.621 -7.218 1.00 61.69 113 ARG A C 1
ATOM 946 O O . ARG A 1 113 ? 17.639 -4.527 -7.524 1.00 61.69 113 ARG A O 1
ATOM 953 N N . ARG A 1 114 ? 17.754 -6.399 -6.290 1.00 58.84 114 ARG A N 1
ATOM 954 C CA . ARG A 1 114 ? 18.976 -5.996 -5.560 1.00 58.84 114 ARG A CA 1
ATOM 955 C C . ARG A 1 114 ? 20.178 -5.843 -6.493 1.00 58.84 114 ARG A C 1
ATOM 957 O O . ARG A 1 114 ? 21.018 -4.984 -6.255 1.00 58.84 114 ARG A O 1
ATOM 964 N N . ARG A 1 115 ? 20.229 -6.640 -7.566 1.00 57.69 115 ARG A N 1
ATOM 965 C CA . ARG A 1 115 ? 21.310 -6.595 -8.560 1.00 57.69 115 ARG A CA 1
ATOM 966 C C . ARG A 1 115 ? 21.287 -5.299 -9.375 1.00 57.69 115 ARG A C 1
ATOM 968 O O . ARG A 1 115 ? 22.329 -4.683 -9.537 1.00 57.69 115 ARG A O 1
ATOM 975 N N . VAL A 1 116 ? 20.107 -4.838 -9.795 1.00 58.31 116 VAL A N 1
ATOM 976 C CA . VAL A 1 116 ? 19.966 -3.599 -10.588 1.00 58.31 116 VAL A CA 1
ATOM 977 C C . VAL A 1 116 ? 20.234 -2.343 -9.752 1.00 58.31 116 VAL A C 1
ATOM 979 O O . VAL A 1 116 ? 20.803 -1.378 -10.250 1.00 58.31 116 VAL A O 1
ATOM 982 N N . VAL A 1 117 ? 19.882 -2.342 -8.461 1.00 58.06 117 VAL A N 1
ATOM 983 C CA . VAL A 1 117 ? 20.200 -1.214 -7.563 1.00 58.06 117 VAL A CA 1
ATOM 984 C C . VAL A 1 117 ? 21.710 -1.105 -7.303 1.00 58.06 117 VAL A C 1
ATOM 986 O O . VAL A 1 117 ? 22.219 0.009 -7.196 1.00 58.06 117 VAL A O 1
ATOM 989 N N . ALA A 1 118 ? 22.418 -2.238 -7.249 1.00 56.78 118 ALA A N 1
ATOM 990 C CA . ALA A 1 118 ? 23.868 -2.306 -7.050 1.00 56.78 118 ALA A CA 1
ATOM 991 C C . ALA A 1 118 ? 24.698 -2.043 -8.322 1.00 56.78 118 ALA A C 1
ATOM 993 O O . ALA A 1 118 ? 25.909 -1.864 -8.221 1.00 56.78 118 ALA A O 1
ATOM 994 N N . MET A 1 119 ? 24.069 -2.023 -9.499 1.00 60.00 119 MET A N 1
ATOM 995 C CA . MET A 1 119 ? 24.748 -1.737 -10.763 1.00 60.00 119 MET A CA 1
ATOM 996 C C . MET A 1 119 ? 25.168 -0.271 -10.859 1.00 60.00 119 MET A C 1
ATOM 998 O O . MET A 1 119 ? 24.466 0.633 -10.389 1.00 60.00 119 MET A O 1
ATOM 1002 N N . SER A 1 120 ? 26.316 -0.046 -11.493 1.00 59.81 120 SER A N 1
ATOM 1003 C CA . SER A 1 120 ? 26.791 1.294 -11.834 1.00 59.81 120 SER A CA 1
ATOM 1004 C C . SER A 1 120 ? 25.817 1.985 -12.799 1.00 59.81 120 SER A C 1
ATOM 1006 O O . SER A 1 120 ? 25.050 1.328 -13.506 1.00 59.81 120 SER A O 1
ATOM 1008 N N . ASP A 1 121 ? 25.792 3.318 -12.816 1.00 61.56 121 ASP A N 1
ATOM 1009 C CA . ASP A 1 121 ? 24.805 4.060 -13.615 1.00 61.56 121 ASP A CA 1
ATOM 1010 C C . ASP A 1 121 ? 24.940 3.789 -15.129 1.00 61.56 121 ASP A C 1
ATOM 1012 O O . ASP A 1 121 ? 23.932 3.702 -15.826 1.00 61.56 121 ASP A O 1
ATOM 1016 N N . THR A 1 122 ? 26.151 3.485 -15.604 1.00 61.16 122 THR A N 1
ATOM 1017 C CA . THR A 1 122 ? 26.441 3.014 -16.970 1.00 61.16 122 THR A CA 1
ATOM 1018 C C . THR A 1 122 ? 25.878 1.622 -17.275 1.00 61.16 122 THR A C 1
ATOM 1020 O O . THR A 1 122 ? 25.427 1.353 -18.387 1.00 61.16 122 THR A O 1
ATOM 1023 N N . GLU A 1 123 ? 25.862 0.705 -16.307 1.00 63.25 123 GLU A N 1
ATOM 1024 C CA . GLU A 1 123 ? 25.249 -0.620 -16.487 1.00 63.25 123 GLU A CA 1
ATOM 1025 C C . GLU A 1 123 ? 23.720 -0.548 -16.495 1.00 63.25 123 GLU A C 1
ATOM 1027 O O . GLU A 1 123 ? 23.071 -1.311 -17.214 1.00 63.25 123 GLU A O 1
ATOM 1032 N N . LYS A 1 124 ? 23.137 0.391 -15.740 1.00 58.88 124 LYS A N 1
ATOM 1033 C CA . LYS A 1 124 ? 21.689 0.643 -15.740 1.00 58.88 124 LYS A CA 1
ATOM 1034 C C . LYS A 1 124 ? 21.213 1.209 -17.076 1.00 58.88 124 LYS A C 1
ATOM 1036 O O . LYS A 1 124 ? 20.156 0.791 -17.552 1.00 58.88 124 LYS A O 1
ATOM 1041 N N . GLU A 1 125 ? 21.978 2.109 -17.693 1.00 61.31 125 GLU A N 1
ATOM 1042 C CA . GLU A 1 125 ? 21.686 2.618 -19.040 1.00 61.31 125 GLU A CA 1
ATOM 1043 C C . GLU A 1 125 ? 21.715 1.484 -20.075 1.00 61.31 125 GLU A C 1
ATOM 1045 O O . GLU A 1 125 ? 20.719 1.270 -20.765 1.00 61.31 125 GLU A O 1
ATOM 1050 N N . ASN A 1 126 ? 22.764 0.654 -20.075 1.00 62.09 126 ASN A N 1
ATOM 1051 C CA . ASN A 1 126 ? 22.879 -0.499 -20.978 1.00 62.09 126 ASN A CA 1
ATOM 1052 C C . ASN A 1 126 ? 21.754 -1.538 -20.800 1.00 62.09 126 ASN A C 1
ATOM 1054 O O . ASN A 1 126 ? 21.274 -2.121 -21.773 1.00 62.09 126 ASN A O 1
ATOM 1058 N N . LEU A 1 127 ? 21.308 -1.795 -19.567 1.00 61.91 127 LEU A N 1
ATOM 1059 C CA . LEU A 1 127 ? 20.163 -2.677 -19.304 1.00 61.91 127 LEU A CA 1
ATOM 1060 C C . LEU A 1 127 ? 18.848 -2.075 -19.790 1.00 61.91 127 LEU A C 1
ATOM 1062 O O . LEU A 1 127 ? 18.014 -2.790 -20.340 1.00 61.91 127 LEU A O 1
ATOM 1066 N N . THR A 1 128 ? 18.675 -0.766 -19.621 1.00 59.97 128 THR A N 1
ATOM 1067 C CA . THR A 1 128 ? 17.493 -0.051 -20.112 1.00 59.97 128 THR A CA 1
ATOM 1068 C C . THR A 1 128 ? 17.445 -0.078 -21.638 1.00 59.97 128 THR A C 1
ATOM 1070 O O . THR A 1 128 ? 16.376 -0.298 -22.204 1.00 59.97 128 THR A O 1
ATOM 1073 N N . GLU A 1 129 ? 18.590 0.061 -22.309 1.00 62.66 129 GLU A N 1
ATOM 1074 C CA . GLU A 1 129 ? 18.704 -0.098 -23.761 1.00 62.66 129 GLU A CA 1
ATOM 1075 C C . GLU A 1 129 ? 18.432 -1.534 -24.222 1.00 62.66 129 GLU A C 1
ATOM 1077 O O . GLU A 1 129 ? 17.719 -1.734 -25.201 1.00 62.66 129 GLU A O 1
ATOM 1082 N N . ARG A 1 130 ? 18.916 -2.548 -23.497 1.00 56.97 130 ARG A N 1
ATOM 1083 C CA . ARG A 1 130 ? 18.636 -3.957 -23.821 1.00 56.97 130 ARG A CA 1
ATOM 1084 C C . ARG A 1 130 ? 17.168 -4.330 -23.634 1.00 56.97 130 ARG A C 1
ATOM 1086 O O . ARG A 1 130 ? 16.604 -4.987 -24.501 1.00 56.97 130 ARG A O 1
ATOM 1093 N N . CYS A 1 131 ? 16.531 -3.880 -22.553 1.00 54.47 131 CYS A N 1
ATOM 1094 C CA . CYS A 1 131 ? 15.091 -4.071 -22.354 1.00 54.47 131 CYS A CA 1
ATOM 1095 C C . CYS A 1 131 ? 14.274 -3.300 -23.402 1.00 54.47 131 CYS A C 1
ATOM 1097 O O . CYS A 1 131 ? 13.279 -3.803 -23.906 1.00 54.47 131 CYS A O 1
ATOM 1099 N N . ALA A 1 132 ? 14.722 -2.101 -23.784 1.00 56.78 132 ALA A N 1
ATOM 1100 C CA . ALA A 1 132 ? 14.121 -1.317 -24.857 1.00 56.78 132 ALA A CA 1
ATOM 1101 C C . ALA A 1 132 ? 14.215 -1.978 -26.238 1.00 56.78 132 ALA A C 1
ATOM 1103 O O . ALA A 1 132 ? 13.306 -1.816 -27.050 1.00 56.78 132 ALA A O 1
ATOM 1104 N N . LEU A 1 133 ? 15.327 -2.658 -26.513 1.00 53.66 133 LEU A N 1
ATOM 1105 C CA . LEU A 1 133 ? 15.541 -3.435 -27.731 1.00 53.66 133 LEU A CA 1
ATOM 1106 C C . LEU A 1 133 ? 14.669 -4.692 -27.744 1.00 53.66 133 LEU A C 1
ATOM 1108 O O . LEU A 1 133 ? 13.997 -4.928 -28.741 1.00 53.66 133 LEU A O 1
ATOM 1112 N N . GLY A 1 134 ? 14.599 -5.426 -26.630 1.00 53.28 134 GLY A N 1
ATOM 1113 C CA . GLY A 1 134 ? 13.734 -6.605 -26.511 1.00 53.28 134 GLY A CA 1
ATOM 1114 C C . GLY A 1 134 ? 12.240 -6.283 -26.653 1.00 53.28 134 GLY A C 1
ATOM 1115 O O . GLY A 1 134 ? 11.508 -7.037 -27.285 1.00 53.28 134 GLY A O 1
ATOM 1116 N N . ASP A 1 135 ? 11.789 -5.131 -26.144 1.00 51.19 135 ASP A N 1
ATOM 1117 C CA . ASP A 1 135 ? 10.410 -4.664 -26.350 1.00 51.19 135 ASP A CA 1
ATOM 1118 C C . ASP A 1 135 ? 10.135 -4.312 -27.822 1.00 51.19 135 ASP A C 1
ATOM 1120 O O . ASP A 1 135 ? 9.067 -4.624 -28.332 1.00 51.19 135 ASP A O 1
ATOM 1124 N N . ARG A 1 136 ? 11.102 -3.713 -28.535 1.00 55.38 136 ARG A N 1
ATOM 1125 C CA . ARG A 1 136 ? 10.966 -3.442 -29.979 1.00 55.38 136 ARG A CA 1
ATOM 1126 C C . ARG A 1 136 ? 10.905 -4.725 -30.803 1.00 55.38 136 ARG A C 1
ATOM 1128 O O . ARG A 1 136 ? 10.180 -4.756 -31.791 1.00 55.38 136 ARG A O 1
ATOM 1135 N N . GLU A 1 137 ? 11.636 -5.761 -30.399 1.00 53.59 137 GLU A N 1
ATOM 1136 C CA . GLU A 1 137 ? 11.542 -7.087 -31.017 1.00 53.59 137 GLU A CA 1
ATOM 1137 C C . GLU A 1 137 ? 10.174 -7.733 -30.751 1.00 53.59 137 GLU A C 1
ATOM 1139 O O . GLU A 1 137 ? 9.579 -8.282 -31.671 1.00 53.59 137 GLU A O 1
ATOM 1144 N N . MET A 1 138 ? 9.626 -7.614 -29.536 1.00 48.22 138 MET A N 1
ATOM 1145 C CA . MET A 1 138 ? 8.277 -8.105 -29.199 1.00 48.22 138 MET A CA 1
ATOM 1146 C C . MET A 1 138 ? 7.156 -7.330 -29.913 1.00 48.22 138 MET A C 1
ATOM 1148 O O . MET A 1 138 ? 6.161 -7.934 -30.321 1.00 48.22 138 MET A O 1
ATOM 1152 N N . ASP A 1 139 ? 7.319 -6.016 -30.094 1.00 52.59 139 ASP A N 1
ATOM 1153 C CA . ASP A 1 139 ? 6.391 -5.165 -30.847 1.00 52.59 139 ASP A CA 1
ATOM 1154 C C . ASP A 1 139 ? 6.470 -5.441 -32.358 1.00 52.59 139 ASP A C 1
ATOM 1156 O O . ASP A 1 139 ? 5.431 -5.494 -33.014 1.00 52.59 139 ASP A O 1
ATOM 1160 N N . GLN A 1 140 ? 7.665 -5.696 -32.915 1.00 52.47 140 GLN A N 1
ATOM 1161 C CA . GLN A 1 140 ? 7.817 -6.195 -34.292 1.00 52.47 140 GLN A CA 1
ATOM 1162 C C . GLN A 1 140 ? 7.151 -7.563 -34.461 1.00 52.47 140 GLN A C 1
ATOM 1164 O O . GLN A 1 140 ? 6.375 -7.758 -35.391 1.00 52.47 140 GLN A O 1
ATOM 1169 N N . PHE A 1 141 ? 7.367 -8.480 -33.516 1.00 42.91 141 PHE A N 1
ATOM 1170 C CA . PHE A 1 141 ? 6.770 -9.814 -33.555 1.00 42.91 141 PHE A CA 1
ATOM 1171 C C . PHE A 1 141 ? 5.237 -9.789 -33.407 1.00 42.91 141 PHE A C 1
ATOM 1173 O O . PHE A 1 141 ? 4.545 -10.622 -33.989 1.00 42.91 141 PHE A O 1
ATOM 1180 N N . SER A 1 142 ? 4.686 -8.824 -32.659 1.00 46.97 142 SER A N 1
ATOM 1181 C CA . SER A 1 142 ? 3.233 -8.603 -32.568 1.00 46.97 142 SER A CA 1
ATOM 1182 C C . SER A 1 142 ? 2.663 -7.860 -33.781 1.00 46.97 142 SER A C 1
ATOM 1184 O O . SER A 1 142 ? 1.516 -8.104 -34.153 1.00 46.97 142 SER A O 1
ATOM 1186 N N . GLY A 1 143 ? 3.441 -6.972 -34.407 1.00 49.50 143 GLY A N 1
ATOM 1187 C CA . GLY A 1 143 ? 3.063 -6.241 -35.619 1.00 49.50 143 GLY A CA 1
ATOM 1188 C C . GLY A 1 143 ? 3.012 -7.123 -36.869 1.00 49.50 143 GLY A C 1
ATOM 1189 O O . GLY A 1 143 ? 2.129 -6.942 -37.705 1.00 49.50 143 GLY A O 1
ATOM 1190 N N . ASP A 1 144 ? 3.879 -8.132 -36.954 1.00 50.06 144 ASP A N 1
ATOM 1191 C CA . ASP A 1 144 ? 3.916 -9.086 -38.071 1.00 50.06 144 ASP A CA 1
ATOM 1192 C C . ASP A 1 144 ? 2.770 -10.120 -38.036 1.00 50.06 144 ASP A C 1
ATOM 1194 O O . ASP A 1 144 ? 2.540 -10.835 -39.013 1.00 50.06 144 ASP A O 1
ATOM 1198 N N . LEU A 1 145 ? 2.002 -10.194 -36.938 1.00 49.28 145 LEU A N 1
ATOM 1199 C CA . LEU A 1 145 ? 0.880 -11.131 -36.793 1.00 49.28 145 LEU A CA 1
ATOM 1200 C C . LEU A 1 145 ? -0.461 -10.608 -37.351 1.00 49.28 145 LEU A C 1
ATOM 1202 O O . LEU A 1 145 ? -1.465 -11.317 -37.272 1.00 49.28 145 LEU A O 1
ATOM 1206 N N . HIS A 1 146 ? -0.494 -9.409 -37.942 1.00 48.84 146 HIS A N 1
ATOM 1207 C CA . HIS A 1 146 ? -1.654 -8.899 -38.682 1.00 48.84 146 HIS A CA 1
ATOM 1208 C C . HIS A 1 146 ? -1.359 -8.775 -40.187 1.00 48.84 146 HIS A C 1
ATOM 1210 O O . HIS A 1 146 ? -1.112 -7.675 -40.687 1.00 48.84 146 HIS A O 1
ATOM 1216 N N . PRO A 1 147 ? -1.431 -9.877 -40.958 1.00 41.81 147 PRO A N 1
ATOM 1217 C CA . PRO A 1 147 ? -1.536 -9.775 -42.399 1.00 41.81 147 PRO A CA 1
ATOM 1218 C C . PRO A 1 147 ? -2.947 -9.301 -42.765 1.00 41.81 147 PRO A C 1
ATOM 1220 O O . PRO A 1 147 ? -3.952 -9.854 -42.316 1.00 41.81 147 PRO A O 1
ATOM 1223 N N . HIS A 1 148 ? -2.967 -8.247 -43.576 1.00 46.00 148 HIS A N 1
ATOM 1224 C CA . HIS A 1 148 ? -4.076 -7.744 -44.378 1.00 46.00 148 HIS A CA 1
ATOM 1225 C C . HIS A 1 148 ? -5.197 -8.768 -44.649 1.00 46.00 148 HIS A C 1
ATOM 1227 O O . HIS A 1 148 ? -4.967 -9.798 -45.287 1.00 46.00 148 HIS A O 1
ATOM 1233 N N . GLN A 1 149 ? -6.418 -8.420 -44.235 1.00 40.53 149 GLN A N 1
ATOM 1234 C CA . GLN A 1 149 ? -7.629 -8.715 -45.006 1.00 40.53 149 GLN A CA 1
ATOM 1235 C C . GLN A 1 149 ? -8.092 -7.430 -45.682 1.00 40.53 149 GLN A C 1
ATOM 1237 O O . GLN A 1 149 ? -7.977 -6.363 -45.034 1.00 40.53 149 GLN A O 1
#

pLDDT: mean 72.76, std 17.15, range [40.53, 96.38]